Protein AF-X0TII8-F1 (afdb_monomer)

InterPro domains:
  IPR036086 ParB/Sulfiredoxin superfamily [SSF110849] (106-149)

Organism: NCBI:txid412755

Solvent-accessible surface area (backbone atoms only — not comparable to full-atom values): 9827 Å² total; per-residue (Å²): 141,81,86,82,84,81,80,83,79,82,84,65,91,82,71,82,66,86,75,82,84,76,92,73,91,69,78,83,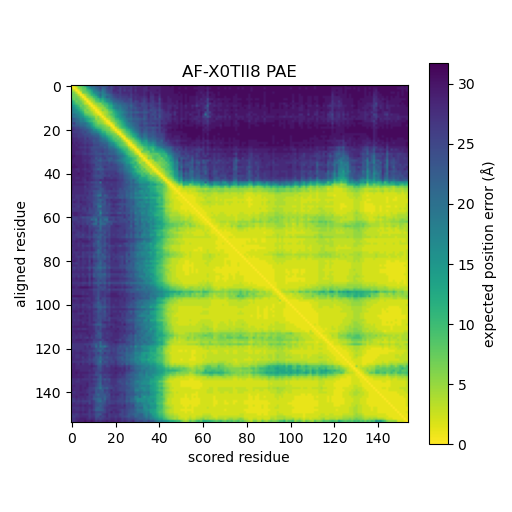73,82,46,74,65,55,57,50,49,53,51,56,56,64,66,66,60,88,76,90,78,93,78,58,70,92,47,46,41,77,51,91,81,54,88,81,72,84,68,56,73,70,56,47,52,37,40,79,70,66,77,39,53,68,48,55,45,29,36,54,55,59,61,49,32,83,82,34,68,72,53,38,62,52,49,53,57,26,41,59,52,31,56,45,33,76,79,71,43,75,88,68,79,68,41,62,49,81,40,83,42,98,85,76,48,72,32,34,38,37,74,43,46,64,65,61,54,49,7,51,30,36,62,77,46,108

Radius of gyration: 26.54 Å; Cα contacts (8 Å, |Δi|>4): 120; chains: 1; bounding box: 86×46×55 Å

Sequence (154 aa):
MTSSARKRKRHNAFEDFPVDGDQSTETPRRSILSERVEAEEQSRLERIERLNPSQMIPDRFQPRRLLPASIREDLFSGKIDCYQAAAEWISMTKNDQGYQAEIDRLLAMGESFEEYGQIKPITGSWVPASDGRHVFLIETGERRFWAVCLLVAA

Foldseek 3Di:
DDDDDDDDDDDDPPPPDDPPDDDDPDDDPCDPVNVVVVVVVVVPDDDDDDDDLQQADEDLPDPDDDADPVLSVCPVVVVDDLLRSLLVLVVCCVPDVVSVVSLVVLLVVLVVCVVPNDPDDFDFDWDQDPVRDTGTYTPDDVSPSSSNSNVVND

pLDDT: mean 82.22, std 18.6, range [40.62, 97.88]

Structure (mmCIF, N/CA/C/O backbone):
data_AF-X0TII8-F1
#
_entry.id   AF-X0TII8-F1
#
loop_
_atom_site.group_PDB
_atom_site.id
_atom_site.type_symbol
_atom_site.label_atom_id
_atom_site.label_alt_id
_atom_site.label_comp_id
_atom_site.label_asym_id
_atom_site.label_entity_id
_atom_site.label_seq_id
_atom_site.pdbx_PDB_ins_code
_atom_site.Cartn_x
_atom_site.Cartn_y
_atom_site.Cartn_z
_atom_site.occupancy
_atom_site.B_iso_or_equiv
_atom_site.auth_seq_id
_atom_site.auth_comp_id
_atom_site.auth_asym_id
_atom_site.auth_atom_id
_atom_site.pdbx_PDB_model_num
ATOM 1 N N . MET A 1 1 ? 73.357 -12.895 14.655 1.00 42.34 1 MET A N 1
ATOM 2 C CA . MET A 1 1 ? 71.996 -13.468 14.732 1.00 42.34 1 MET A CA 1
ATOM 3 C C . MET A 1 1 ? 71.014 -12.432 14.203 1.00 42.34 1 MET A C 1
ATOM 5 O O . MET A 1 1 ? 70.738 -11.473 14.907 1.00 42.34 1 MET A O 1
ATOM 9 N N . THR A 1 2 ? 70.534 -12.572 12.968 1.00 40.62 2 THR A N 1
ATOM 10 C CA . THR A 1 2 ? 69.479 -11.713 12.401 1.00 40.62 2 THR A CA 1
ATOM 11 C C . THR A 1 2 ? 68.465 -12.606 11.687 1.00 40.62 2 THR A C 1
ATOM 13 O O . THR A 1 2 ? 68.804 -13.379 10.795 1.00 40.62 2 THR A O 1
ATOM 16 N N . SER A 1 3 ? 67.231 -12.571 12.188 1.00 42.06 3 SER A N 1
ATOM 17 C CA . SER A 1 3 ? 66.105 -13.418 11.792 1.00 42.06 3 SER A CA 1
ATOM 18 C C . SER A 1 3 ? 65.488 -12.926 10.479 1.00 42.06 3 SER A C 1
ATOM 20 O O . SER A 1 3 ? 65.170 -11.746 10.342 1.00 42.06 3 SER A O 1
ATOM 22 N N . SER A 1 4 ? 65.328 -13.835 9.514 1.00 43.06 4 SER A N 1
ATOM 23 C CA . SER A 1 4 ? 64.667 -13.595 8.228 1.00 43.06 4 SER A CA 1
ATOM 24 C C . SER A 1 4 ? 63.148 -13.715 8.391 1.00 43.06 4 SER A C 1
ATOM 26 O O . SER A 1 4 ? 62.628 -14.776 8.740 1.00 43.06 4 SER A O 1
ATOM 28 N N . ALA A 1 5 ? 62.418 -12.625 8.149 1.00 54.91 5 ALA A N 1
ATOM 29 C CA . ALA A 1 5 ? 60.960 -12.610 8.199 1.00 54.91 5 ALA A CA 1
ATOM 30 C C . ALA A 1 5 ? 60.364 -13.331 6.972 1.00 54.91 5 ALA A C 1
ATOM 32 O O . ALA A 1 5 ? 60.424 -12.833 5.846 1.00 54.91 5 ALA A O 1
ATOM 33 N N . ARG A 1 6 ? 59.752 -14.506 7.179 1.00 55.72 6 ARG A N 1
ATOM 34 C CA . ARG A 1 6 ? 58.983 -15.219 6.143 1.00 55.72 6 ARG A CA 1
ATOM 35 C C . ARG A 1 6 ? 57.689 -14.463 5.821 1.00 55.72 6 ARG A C 1
ATOM 37 O O . ARG A 1 6 ? 56.771 -14.394 6.635 1.00 55.72 6 ARG A O 1
ATOM 44 N N . LYS A 1 7 ? 57.597 -13.940 4.599 1.00 56.72 7 LYS A N 1
ATOM 45 C CA . LYS A 1 7 ? 56.393 -13.317 4.028 1.00 56.72 7 LYS A CA 1
ATOM 46 C C . LYS A 1 7 ? 55.317 -14.400 3.824 1.00 56.72 7 LYS A C 1
ATOM 48 O O . LYS A 1 7 ? 55.513 -15.309 3.021 1.00 56.72 7 LYS A O 1
ATOM 53 N N . ARG A 1 8 ? 54.194 -14.344 4.555 1.00 59.81 8 ARG A N 1
ATOM 54 C CA . ARG A 1 8 ? 53.054 -15.266 4.354 1.00 59.81 8 ARG A CA 1
ATOM 55 C C . ARG A 1 8 ? 52.433 -15.019 2.976 1.00 59.81 8 ARG A C 1
ATOM 57 O O . ARG A 1 8 ? 51.933 -13.929 2.708 1.00 59.81 8 ARG A O 1
ATOM 64 N N . LYS A 1 9 ? 52.470 -16.040 2.117 1.00 60.25 9 LYS A N 1
ATOM 65 C CA . LYS A 1 9 ? 51.801 -16.067 0.810 1.00 60.25 9 LYS A CA 1
ATOM 66 C C . LYS A 1 9 ? 50.286 -16.138 1.054 1.00 60.25 9 LYS A C 1
ATOM 68 O O . LYS A 1 9 ? 49.829 -16.988 1.816 1.00 60.25 9 LYS A O 1
ATOM 73 N N . ARG A 1 10 ? 49.516 -15.209 0.481 1.00 61.84 10 ARG A N 1
ATOM 74 C CA . ARG A 1 10 ? 48.046 -15.253 0.523 1.00 61.84 10 ARG A CA 1
ATOM 75 C C . ARG A 1 10 ? 47.620 -16.316 -0.486 1.00 61.84 10 ARG A C 1
ATOM 77 O O . ARG A 1 10 ? 47.890 -16.146 -1.667 1.00 61.84 10 ARG A O 1
ATOM 84 N N . HIS A 1 11 ? 47.040 -17.414 -0.017 1.00 58.59 11 HIS A N 1
ATOM 85 C CA . HIS A 1 11 ? 46.451 -18.414 -0.902 1.00 58.59 11 HIS A CA 1
ATOM 86 C C . HIS A 1 11 ? 45.084 -17.902 -1.357 1.00 58.59 11 HIS A C 1
ATOM 88 O O . HIS A 1 11 ? 44.237 -17.588 -0.520 1.00 58.59 11 HIS A O 1
ATOM 94 N N . ASN A 1 12 ? 44.913 -17.752 -2.668 1.00 70.56 12 ASN A N 1
ATOM 95 C CA . ASN A 1 12 ? 43.640 -17.430 -3.294 1.00 70.56 12 ASN A CA 1
ATOM 96 C C . ASN A 1 12 ? 42.960 -18.755 -3.669 1.00 70.56 12 ASN A C 1
ATOM 98 O O . ASN A 1 12 ? 43.547 -19.555 -4.387 1.00 70.56 12 ASN A O 1
ATOM 102 N N . ALA A 1 13 ? 41.753 -19.005 -3.161 1.00 61.28 13 ALA A N 1
ATOM 103 C CA . ALA A 1 13 ? 41.060 -20.297 -3.276 1.00 61.28 13 ALA A CA 1
ATOM 104 C C . ALA A 1 13 ? 40.472 -20.585 -4.676 1.00 61.28 13 ALA A C 1
ATOM 106 O O . ALA A 1 13 ? 39.788 -21.583 -4.864 1.00 61.28 13 ALA A O 1
ATOM 107 N N . PHE A 1 14 ? 40.712 -19.699 -5.645 1.00 60.66 14 PHE A N 1
ATOM 108 C CA . PHE A 1 14 ? 40.184 -19.788 -7.010 1.00 60.66 14 PHE A CA 1
ATOM 109 C C . PHE A 1 14 ? 41.241 -20.190 -8.050 1.00 60.66 14 PHE A C 1
ATOM 111 O O . PHE A 1 14 ? 40.916 -20.298 -9.227 1.00 60.66 14 PHE A O 1
ATOM 118 N N . GLU A 1 15 ? 42.493 -20.415 -7.638 1.00 59.56 15 GLU A N 1
ATOM 119 C CA . GLU A 1 15 ? 43.592 -20.817 -8.536 1.00 59.56 15 GLU A CA 1
ATOM 120 C C . GLU A 1 15 ? 43.791 -22.346 -8.622 1.00 59.56 15 GLU A C 1
ATOM 122 O O . GLU A 1 15 ? 44.680 -22.802 -9.333 1.00 59.56 15 GLU A O 1
ATOM 127 N N . ASP A 1 16 ? 42.962 -23.147 -7.941 1.00 59.34 16 ASP A N 1
ATOM 128 C CA . ASP A 1 16 ? 43.110 -24.613 -7.847 1.00 59.34 16 ASP A CA 1
ATOM 129 C C . ASP A 1 16 ? 42.513 -25.403 -9.030 1.00 59.34 16 ASP A C 1
ATOM 131 O O . ASP A 1 16 ? 42.475 -26.634 -8.998 1.00 59.34 16 ASP A O 1
ATOM 135 N N . PHE A 1 17 ? 42.061 -24.738 -10.095 1.00 58.06 17 PHE A N 1
ATOM 136 C CA . PHE A 1 17 ? 41.592 -25.432 -11.296 1.00 58.06 17 PHE A CA 1
ATOM 137 C C . PHE A 1 17 ? 42.700 -25.463 -12.357 1.00 58.06 17 PHE A C 1
ATOM 139 O O . PHE A 1 17 ? 43.061 -24.404 -12.877 1.00 58.06 17 PHE A O 1
ATOM 146 N N . PRO A 1 18 ? 43.250 -26.643 -12.708 1.00 58.66 18 PRO A N 1
ATOM 147 C CA . PRO A 1 18 ? 44.185 -26.743 -13.815 1.00 58.66 18 PRO A CA 1
ATOM 148 C C . PRO A 1 18 ? 43.431 -26.444 -15.113 1.00 58.66 18 PRO A C 1
ATOM 150 O O . PRO A 1 18 ? 42.563 -27.203 -15.540 1.00 58.66 18 PRO A O 1
ATOM 153 N N . VAL A 1 19 ? 43.743 -25.302 -15.723 1.00 59.38 19 VAL A N 1
ATOM 154 C CA . VAL A 1 19 ? 43.381 -25.031 -17.113 1.00 59.38 19 VAL A CA 1
ATOM 155 C C . VAL A 1 19 ? 44.406 -25.778 -17.953 1.00 59.38 19 VAL A C 1
ATOM 157 O O . VAL A 1 19 ? 45.524 -25.295 -18.140 1.00 59.38 19 VAL A O 1
ATOM 160 N N . ASP A 1 20 ? 44.052 -26.980 -18.406 1.00 52.22 20 ASP A N 1
ATOM 161 C CA . ASP A 1 20 ? 44.807 -27.644 -19.463 1.00 52.22 20 ASP A CA 1
ATOM 162 C C . ASP A 1 20 ? 44.785 -26.720 -20.683 1.00 52.22 20 ASP A C 1
ATOM 164 O O . ASP A 1 20 ? 43.737 -26.402 -21.249 1.00 52.22 20 ASP A O 1
ATOM 168 N N . GLY A 1 21 ? 45.960 -26.180 -20.993 1.00 47.94 21 GLY A N 1
ATOM 169 C CA . GLY A 1 21 ? 46.131 -25.185 -22.029 1.00 47.94 21 GLY A CA 1
ATOM 170 C C . GLY A 1 21 ? 45.897 -25.788 -23.403 1.00 47.94 21 GLY A C 1
ATOM 171 O O . GLY A 1 21 ? 46.664 -26.642 -23.837 1.00 47.94 21 GLY A O 1
ATOM 172 N N . ASP A 1 22 ? 44.920 -25.240 -24.115 1.00 42.81 22 ASP A N 1
ATOM 173 C CA . ASP A 1 22 ? 44.983 -25.159 -25.565 1.00 42.81 22 ASP A CA 1
ATOM 174 C C . ASP A 1 22 ? 44.695 -23.710 -25.974 1.00 42.81 22 ASP A C 1
ATOM 176 O O . ASP A 1 22 ? 43.572 -23.210 -25.897 1.00 42.81 22 ASP A O 1
ATOM 180 N N . GLN A 1 23 ? 45.763 -22.984 -26.315 1.00 49.12 23 GLN A N 1
ATOM 181 C CA . GLN A 1 23 ? 45.671 -21.640 -26.874 1.00 49.12 23 GLN A CA 1
ATOM 182 C C . GLN A 1 23 ? 45.317 -21.758 -28.356 1.00 49.12 23 GLN A C 1
ATOM 184 O O . GLN A 1 23 ? 46.193 -21.757 -29.218 1.00 49.12 23 GLN A O 1
ATOM 189 N N . SER A 1 24 ? 44.024 -21.818 -28.657 1.00 43.81 24 SER A N 1
ATOM 190 C CA . SER A 1 24 ? 43.504 -21.459 -29.975 1.00 43.81 24 SER A CA 1
ATOM 191 C C . SER A 1 24 ? 42.903 -20.058 -29.888 1.00 43.81 24 SER A C 1
ATOM 193 O O . SER A 1 24 ? 41.857 -19.814 -29.292 1.00 43.81 24 SER A O 1
ATOM 195 N N . THR A 1 25 ? 43.618 -19.097 -30.465 1.00 49.38 25 THR A N 1
ATOM 196 C CA . THR A 1 25 ? 43.137 -17.746 -30.753 1.00 49.38 25 THR A CA 1
ATOM 197 C C . THR A 1 25 ? 42.066 -17.806 -31.844 1.00 49.38 25 THR A C 1
ATOM 199 O O . THR A 1 25 ? 42.316 -17.486 -33.003 1.00 49.38 25 THR A O 1
ATOM 202 N N . GLU A 1 26 ? 40.848 -18.202 -31.479 1.00 44.16 26 GLU A N 1
ATOM 203 C CA . GLU A 1 26 ? 39.665 -17.944 -32.295 1.00 44.16 26 GLU A CA 1
ATOM 204 C C . GLU A 1 26 ? 39.081 -16.580 -31.923 1.00 44.16 26 GLU A C 1
ATOM 206 O O . GLU A 1 26 ? 38.688 -16.302 -30.791 1.00 44.16 26 GLU A O 1
ATOM 211 N N . THR A 1 27 ? 39.046 -15.691 -32.911 1.00 51.34 27 THR A N 1
ATOM 212 C CA . THR A 1 27 ? 38.275 -14.449 -32.863 1.00 51.34 27 THR A CA 1
ATOM 213 C C . THR A 1 27 ? 36.818 -14.817 -32.564 1.00 51.34 27 THR A C 1
ATOM 215 O O . THR A 1 27 ? 36.277 -15.668 -33.278 1.00 51.34 27 THR A O 1
ATOM 218 N N . PRO A 1 28 ? 36.144 -14.224 -31.560 1.00 46.56 28 PRO A N 1
ATOM 219 C CA . PRO A 1 28 ? 34.797 -14.653 -31.233 1.00 46.56 28 PRO A CA 1
ATOM 220 C C . PRO A 1 28 ? 33.870 -14.216 -32.367 1.00 46.56 28 PRO A C 1
ATOM 222 O O . PRO A 1 28 ? 33.539 -13.039 -32.515 1.00 46.56 28 PRO A O 1
ATOM 225 N N . ARG A 1 29 ? 33.437 -15.177 -33.189 1.00 53.31 29 ARG A N 1
ATOM 226 C CA . ARG A 1 29 ? 32.214 -15.024 -33.973 1.00 53.31 29 ARG A CA 1
ATOM 227 C C . ARG A 1 29 ? 31.096 -14.842 -32.958 1.00 53.31 29 ARG A C 1
ATOM 229 O O . ARG A 1 29 ? 30.731 -15.796 -32.275 1.00 53.31 29 ARG A O 1
ATOM 236 N N . ARG A 1 30 ? 30.598 -13.611 -32.834 1.00 51.56 30 ARG A N 1
ATOM 237 C CA . ARG A 1 30 ? 29.433 -13.286 -32.011 1.00 51.56 30 ARG A CA 1
ATOM 238 C C . ARG A 1 30 ? 28.309 -14.226 -32.437 1.00 51.56 30 ARG A C 1
ATOM 240 O O . ARG A 1 30 ? 27.855 -14.181 -33.579 1.00 51.56 30 ARG A O 1
ATOM 247 N N . SER A 1 31 ? 27.979 -15.185 -31.578 1.00 58.94 31 SER A N 1
ATOM 248 C CA . SER A 1 31 ? 26.958 -16.166 -31.910 1.00 58.94 31 SER A CA 1
ATOM 249 C C . SER A 1 31 ? 25.604 -15.463 -31.866 1.00 58.94 31 SER A C 1
ATOM 251 O O . SER A 1 31 ? 25.359 -14.619 -31.006 1.00 58.94 31 SER A O 1
ATOM 253 N N . ILE A 1 32 ? 24.704 -15.834 -32.772 1.00 57.09 32 ILE A N 1
ATOM 254 C CA . ILE A 1 32 ? 23.322 -15.328 -32.802 1.00 57.09 32 ILE A CA 1
ATOM 255 C C . ILE A 1 32 ? 22.611 -15.632 -31.463 1.00 57.09 32 ILE A C 1
ATOM 257 O O . ILE A 1 32 ? 21.692 -14.929 -31.060 1.00 57.09 32 ILE A O 1
ATOM 261 N N . LEU A 1 33 ? 23.073 -16.657 -30.733 1.00 56.88 33 LEU A N 1
ATOM 262 C CA . LEU A 1 33 ? 22.633 -16.977 -29.373 1.00 56.88 33 LEU A CA 1
ATOM 263 C C . LEU A 1 33 ? 23.108 -15.933 -28.344 1.00 56.88 33 LEU A C 1
ATOM 265 O O . LEU A 1 33 ? 22.326 -15.581 -27.471 1.00 56.88 33 LEU A O 1
ATOM 269 N N . SER A 1 34 ? 24.329 -15.398 -28.467 1.00 58.12 34 SER A N 1
ATOM 270 C CA . SER A 1 34 ? 24.848 -14.314 -27.611 1.00 58.12 34 SER A CA 1
ATOM 271 C C . SER A 1 34 ? 24.051 -13.027 -27.796 1.00 58.12 34 SER A C 1
ATOM 273 O O . SER A 1 34 ? 23.639 -12.419 -26.819 1.00 58.12 34 SER A O 1
ATOM 275 N N . GLU A 1 35 ? 23.748 -12.648 -29.041 1.00 57.06 35 GLU A N 1
ATOM 276 C CA . GLU A 1 35 ? 22.937 -11.451 -29.319 1.00 57.06 35 GLU A CA 1
ATOM 277 C C . GLU A 1 35 ? 21.492 -11.599 -28.822 1.00 57.06 35 GLU A C 1
ATOM 279 O O . GLU A 1 35 ? 20.889 -10.626 -28.373 1.00 57.06 35 GLU A O 1
ATOM 284 N N . ARG A 1 36 ? 20.935 -12.818 -28.849 1.00 57.50 36 ARG A N 1
ATOM 285 C CA . ARG A 1 36 ? 19.583 -13.090 -28.344 1.00 57.50 36 ARG A CA 1
ATOM 286 C C . ARG A 1 36 ? 19.511 -13.063 -26.815 1.00 57.50 36 ARG A C 1
ATOM 288 O O . ARG A 1 36 ? 18.551 -12.525 -26.280 1.00 57.50 36 ARG A O 1
ATOM 295 N N . VAL A 1 37 ? 20.532 -13.583 -26.130 1.00 58.88 37 VAL A N 1
ATOM 296 C CA . VAL A 1 37 ? 20.653 -13.511 -24.663 1.00 58.88 37 VAL A CA 1
ATOM 297 C C . VAL A 1 37 ? 20.902 -12.070 -24.212 1.00 58.88 37 VAL A C 1
ATOM 299 O O . VAL A 1 37 ? 20.229 -11.603 -23.301 1.00 58.88 37 VAL A O 1
ATOM 302 N N . GLU A 1 38 ? 21.773 -11.328 -24.904 1.00 54.69 38 GLU A N 1
ATOM 303 C CA . GLU A 1 38 ? 22.018 -9.901 -24.643 1.00 54.69 38 GLU A CA 1
ATOM 304 C C . GLU A 1 38 ? 20.740 -9.059 -24.843 1.00 54.69 38 GLU A C 1
ATOM 306 O O . GLU A 1 38 ? 20.467 -8.159 -24.049 1.00 54.69 38 GLU A O 1
ATOM 311 N N . ALA A 1 39 ? 19.914 -9.371 -25.851 1.00 52.53 39 ALA A N 1
ATOM 312 C CA . ALA A 1 39 ? 18.632 -8.702 -26.093 1.00 52.53 39 ALA A CA 1
ATOM 313 C C . ALA A 1 39 ? 17.543 -9.071 -25.063 1.00 52.53 39 ALA A C 1
ATOM 315 O O . ALA A 1 39 ? 16.754 -8.211 -24.664 1.00 52.53 39 ALA A O 1
ATOM 316 N N . GLU A 1 40 ? 17.496 -10.324 -24.599 1.00 53.88 40 GLU A N 1
ATOM 317 C CA . GLU A 1 40 ? 16.604 -10.755 -23.513 1.00 53.88 40 GLU A CA 1
ATOM 318 C C . GLU A 1 40 ? 17.018 -10.141 -22.164 1.00 53.88 40 GLU A C 1
ATOM 320 O O . GLU A 1 40 ? 16.156 -9.699 -21.402 1.00 53.88 40 GLU A O 1
ATOM 325 N N . GLU A 1 41 ? 18.316 -10.012 -21.887 1.00 51.59 41 GLU A N 1
ATOM 326 C CA . GLU A 1 41 ? 18.839 -9.307 -20.710 1.00 51.59 41 GLU A CA 1
ATOM 327 C C . GLU A 1 41 ? 18.598 -7.792 -20.783 1.00 51.59 41 GLU A C 1
ATOM 329 O O . GLU A 1 41 ? 18.179 -7.193 -19.793 1.00 51.59 41 GLU A O 1
ATOM 334 N N . GLN A 1 42 ? 18.742 -7.175 -21.960 1.00 47.91 42 GLN A N 1
ATOM 335 C CA . GLN A 1 42 ? 18.369 -5.773 -22.199 1.00 47.91 42 GLN A CA 1
ATOM 336 C C . GLN A 1 42 ? 16.854 -5.527 -22.160 1.00 47.91 42 GLN A C 1
ATOM 338 O O . GLN A 1 42 ? 16.431 -4.381 -22.063 1.00 47.91 42 GLN A O 1
ATOM 343 N N . SER A 1 43 ? 16.015 -6.565 -22.206 1.00 56.16 43 SER A N 1
ATOM 344 C CA . SER A 1 43 ? 14.567 -6.426 -21.989 1.00 56.16 43 SER A CA 1
ATOM 345 C C . SER A 1 43 ? 14.176 -6.438 -20.506 1.00 56.16 43 SER A C 1
ATOM 347 O O . SER A 1 43 ? 13.097 -5.965 -20.152 1.00 56.16 43 SER A O 1
ATOM 349 N N . ARG A 1 44 ? 15.072 -6.892 -19.615 1.00 58.66 44 ARG A N 1
ATOM 350 C CA . ARG A 1 44 ? 14.914 -6.813 -18.150 1.00 58.66 44 ARG A CA 1
ATOM 351 C C . ARG A 1 44 ? 15.361 -5.460 -17.593 1.00 58.66 44 ARG A C 1
ATOM 353 O O . ARG A 1 44 ? 15.911 -5.386 -16.497 1.00 58.66 44 ARG A O 1
ATOM 360 N N . LEU A 1 45 ? 15.171 -4.384 -18.350 1.00 65.44 45 LEU A N 1
ATOM 361 C CA . LEU A 1 45 ? 15.473 -3.051 -17.846 1.00 65.44 45 LEU A CA 1
ATOM 362 C C . LEU A 1 45 ? 14.501 -2.713 -16.718 1.00 65.44 45 LEU A C 1
ATOM 364 O O . LEU A 1 45 ? 13.288 -2.647 -16.918 1.00 65.44 45 LEU A O 1
ATOM 368 N N . GLU A 1 46 ? 15.054 -2.475 -15.532 1.00 77.31 46 GLU A N 1
ATOM 369 C CA . GLU A 1 46 ? 14.322 -1.874 -14.427 1.00 77.31 46 GLU A CA 1
ATOM 370 C C . GLU A 1 46 ? 13.803 -0.504 -14.876 1.00 77.31 46 GLU A C 1
ATOM 372 O O . GLU A 1 46 ? 14.570 0.400 -15.224 1.00 77.31 46 GLU A O 1
ATOM 377 N N . ARG A 1 47 ? 12.477 -0.358 -14.910 1.00 86.81 47 ARG A N 1
ATOM 378 C CA . ARG A 1 47 ? 11.808 0.866 -15.345 1.00 86.81 47 ARG A CA 1
ATOM 379 C C . ARG A 1 47 ? 11.191 1.567 -14.147 1.00 86.81 47 ARG A C 1
ATOM 381 O O . ARG A 1 47 ? 10.458 0.965 -13.369 1.00 86.81 47 ARG A O 1
ATOM 388 N N . ILE A 1 48 ? 11.473 2.860 -14.021 1.00 89.94 48 ILE A N 1
ATOM 389 C CA . ILE A 1 48 ? 10.840 3.713 -13.016 1.00 89.94 48 ILE A CA 1
ATOM 390 C C . ILE A 1 48 ? 9.582 4.319 -13.632 1.00 89.94 48 ILE A C 1
ATOM 392 O O . ILE A 1 48 ? 9.655 5.055 -14.617 1.00 89.94 48 ILE A O 1
ATOM 396 N N . GLU A 1 49 ? 8.434 4.024 -13.030 1.00 91.94 49 GLU A N 1
ATOM 397 C CA . GLU A 1 49 ? 7.130 4.552 -13.427 1.00 91.94 49 GLU A CA 1
ATOM 398 C C . GLU A 1 49 ? 6.429 5.214 -12.241 1.00 91.94 49 GLU A C 1
ATOM 400 O O . GLU A 1 49 ? 6.695 4.903 -11.079 1.00 91.94 49 GLU A O 1
ATOM 405 N N . ARG A 1 50 ? 5.518 6.144 -12.538 1.00 94.25 50 ARG A N 1
ATOM 406 C CA . ARG A 1 50 ? 4.616 6.721 -11.539 1.00 94.25 50 ARG A CA 1
ATOM 407 C C . ARG A 1 50 ? 3.312 5.939 -11.569 1.00 94.25 50 ARG A C 1
ATOM 409 O O . ARG A 1 50 ? 2.656 5.909 -12.606 1.00 94.25 50 ARG A O 1
ATOM 416 N N . LEU A 1 51 ? 2.953 5.339 -10.441 1.00 94.94 51 LEU A N 1
ATOM 417 C CA . LEU A 1 51 ? 1.748 4.530 -10.289 1.00 94.94 51 LEU A CA 1
ATOM 418 C C . LEU A 1 51 ? 0.842 5.129 -9.220 1.00 94.94 51 LEU A C 1
ATOM 420 O O . LEU A 1 51 ? 1.325 5.662 -8.220 1.00 94.94 51 LEU A O 1
ATOM 424 N N . ASN A 1 52 ? -0.468 5.009 -9.423 1.00 95.00 52 ASN A N 1
ATOM 425 C CA . ASN A 1 52 ? -1.429 5.283 -8.363 1.00 95.00 52 ASN A CA 1
ATOM 426 C C . ASN A 1 52 ? -1.472 4.099 -7.387 1.00 95.00 52 ASN A C 1
ATOM 428 O O . ASN A 1 52 ? -1.385 2.954 -7.840 1.00 95.00 52 ASN A O 1
ATOM 432 N N . PRO A 1 53 ? -1.701 4.330 -6.080 1.00 96.25 53 PRO A N 1
ATOM 433 C CA . PRO A 1 53 ? -1.868 3.243 -5.118 1.00 96.25 53 PRO A CA 1
ATOM 434 C C . PRO A 1 53 ? -2.933 2.214 -5.525 1.00 96.25 53 PRO A C 1
ATOM 436 O O . PRO A 1 53 ? -2.726 1.021 -5.349 1.00 96.25 53 PRO A O 1
ATOM 439 N N . SER A 1 54 ? -4.017 2.639 -6.180 1.00 94.88 54 SER A N 1
ATOM 440 C CA . SER A 1 54 ? -5.063 1.740 -6.698 1.00 94.88 54 SER A CA 1
ATOM 441 C C . SER A 1 54 ? -4.596 0.730 -7.758 1.00 94.88 54 SER A C 1
ATOM 443 O O . SER A 1 54 ? -5.320 -0.215 -8.068 1.00 94.88 54 SER A O 1
ATOM 445 N N . GLN A 1 55 ? -3.410 0.924 -8.338 1.00 95.69 55 GLN A N 1
ATOM 446 C CA . GLN A 1 55 ? -2.799 0.021 -9.318 1.00 95.69 55 GLN A CA 1
ATOM 447 C C . GLN A 1 55 ? -1.779 -0.928 -8.679 1.00 95.69 55 GLN A C 1
ATOM 449 O O . GLN A 1 55 ? -1.183 -1.743 -9.382 1.00 95.69 55 GLN A O 1
ATOM 454 N N . MET A 1 56 ? -1.548 -0.810 -7.372 1.00 95.94 56 MET A N 1
ATOM 455 C CA . MET A 1 56 ? -0.523 -1.540 -6.641 1.00 95.94 56 MET A CA 1
ATOM 456 C C . MET A 1 56 ? -1.163 -2.406 -5.557 1.00 95.94 56 MET A C 1
ATOM 458 O O . MET A 1 56 ? -2.200 -2.057 -4.995 1.00 95.94 56 MET A O 1
ATOM 462 N N . ILE A 1 57 ? -0.532 -3.530 -5.234 1.00 95.38 57 ILE A N 1
ATOM 463 C CA . ILE A 1 57 ? -0.981 -4.408 -4.154 1.00 95.38 57 ILE A CA 1
ATOM 464 C C . ILE A 1 57 ? 0.216 -4.889 -3.323 1.00 95.38 57 ILE A C 1
ATOM 466 O O . ILE A 1 57 ? 1.220 -5.314 -3.899 1.00 95.38 57 ILE A O 1
ATOM 470 N N . PRO A 1 58 ? 0.157 -4.831 -1.980 1.00 95.94 58 PRO A N 1
ATOM 471 C CA . PRO A 1 58 ? 1.176 -5.435 -1.126 1.00 95.94 58 PRO A CA 1
ATOM 472 C C . PRO A 1 58 ? 1.289 -6.947 -1.335 1.00 95.94 58 PRO A C 1
ATOM 474 O O . PRO A 1 58 ? 0.290 -7.618 -1.591 1.00 95.94 58 PRO A O 1
ATOM 477 N N . ASP A 1 59 ? 2.479 -7.516 -1.156 1.00 94.12 59 ASP A N 1
ATOM 478 C CA . ASP A 1 59 ? 2.620 -8.971 -1.113 1.00 94.12 59 ASP A CA 1
ATOM 479 C C . ASP A 1 59 ? 1.991 -9.557 0.168 1.00 94.12 59 ASP A C 1
ATOM 481 O O . ASP A 1 59 ? 2.372 -9.254 1.301 1.00 94.12 59 ASP A O 1
ATOM 485 N N . ARG A 1 60 ? 1.022 -10.460 -0.016 1.00 92.25 60 ARG A N 1
ATOM 486 C CA . ARG A 1 60 ? 0.320 -11.174 1.060 1.00 92.25 60 ARG A CA 1
ATOM 487 C C . ARG A 1 60 ? 1.262 -11.971 1.965 1.00 92.25 60 ARG A C 1
ATOM 489 O O . ARG A 1 60 ? 0.910 -12.222 3.126 1.00 92.25 60 ARG A O 1
ATOM 496 N N . PHE A 1 61 ? 2.409 -12.396 1.444 1.00 91.38 61 PHE A N 1
ATOM 497 C CA . PHE A 1 61 ? 3.353 -13.278 2.122 1.00 91.38 61 PHE A CA 1
ATOM 498 C C . PHE A 1 61 ? 4.548 -12.542 2.745 1.00 91.38 61 PHE A C 1
ATOM 500 O O . PHE A 1 61 ? 5.464 -13.198 3.244 1.00 91.38 61 PHE A O 1
ATOM 507 N N . GLN A 1 62 ? 4.507 -11.204 2.828 1.00 89.25 62 GLN A N 1
ATOM 508 C CA . GLN A 1 62 ? 5.522 -10.423 3.542 1.00 89.25 62 GLN A CA 1
ATOM 509 C C . GLN A 1 62 ? 5.662 -10.889 5.011 1.00 89.25 62 GLN A C 1
ATOM 511 O O . GLN A 1 62 ? 4.663 -10.956 5.744 1.00 89.25 62 GLN A O 1
ATOM 516 N N . PRO A 1 63 ? 6.891 -11.176 5.495 1.00 89.62 63 PRO A N 1
ATOM 517 C CA . PRO A 1 63 ? 7.115 -11.577 6.886 1.00 89.62 63 PRO A CA 1
ATOM 518 C C . PRO A 1 63 ? 6.760 -10.480 7.896 1.00 89.62 63 PRO A C 1
ATOM 520 O O . PRO A 1 63 ? 6.240 -10.767 8.974 1.00 89.62 63 PRO A O 1
ATOM 523 N N . ARG A 1 64 ? 7.041 -9.214 7.554 1.00 89.50 64 ARG A N 1
ATOM 524 C CA . ARG A 1 64 ? 6.769 -8.053 8.407 1.00 89.50 64 ARG A CA 1
ATOM 525 C C . ARG A 1 64 ? 5.486 -7.370 7.949 1.00 89.50 64 ARG A C 1
ATOM 527 O O . ARG A 1 64 ? 5.515 -6.518 7.073 1.00 89.50 64 ARG A O 1
ATOM 534 N N . ARG A 1 65 ? 4.376 -7.739 8.577 1.00 90.00 65 ARG A N 1
ATOM 535 C CA . ARG A 1 65 ? 3.043 -7.220 8.250 1.00 90.00 65 ARG A CA 1
ATOM 536 C C . ARG A 1 65 ? 2.826 -5.858 8.903 1.00 90.00 65 ARG A C 1
ATOM 538 O O . ARG A 1 65 ? 3.072 -5.722 10.099 1.00 90.00 65 ARG A O 1
ATOM 545 N N . LEU A 1 66 ? 2.361 -4.885 8.122 1.00 92.44 66 LEU A N 1
ATOM 546 C CA . LEU A 1 66 ? 1.966 -3.566 8.626 1.00 92.44 66 LEU A CA 1
ATOM 547 C C . LEU A 1 66 ? 0.480 -3.522 8.985 1.00 92.44 66 LEU A C 1
ATOM 549 O O . LEU A 1 66 ? 0.127 -3.067 10.069 1.00 92.44 66 LEU A O 1
ATOM 553 N N . LEU A 1 67 ? -0.378 -4.035 8.100 1.00 93.69 67 LEU A N 1
ATOM 554 C CA . LEU A 1 67 ? -1.820 -4.017 8.319 1.00 93.69 67 LEU A CA 1
ATOM 555 C C . LEU A 1 67 ? -2.274 -4.974 9.438 1.00 93.69 67 LEU A C 1
ATOM 557 O O . LEU A 1 67 ? -1.806 -6.122 9.492 1.00 93.69 67 LEU A O 1
ATOM 561 N N . PRO A 1 68 ? -3.269 -4.563 10.250 1.00 93.62 68 PRO A N 1
ATOM 562 C CA . PRO A 1 68 ? -4.007 -5.451 11.143 1.00 93.62 68 PRO A CA 1
ATOM 563 C C . PRO A 1 68 ? -4.603 -6.661 10.412 1.00 93.62 68 PRO A C 1
ATOM 565 O O . PRO A 1 68 ? -4.976 -6.590 9.239 1.00 93.62 68 PRO A O 1
ATOM 568 N N . ALA A 1 69 ? -4.722 -7.789 11.118 1.00 92.81 69 ALA A N 1
ATOM 569 C CA . ALA A 1 69 ? -5.137 -9.058 10.517 1.00 92.81 69 ALA A CA 1
ATOM 570 C C . ALA A 1 69 ? -6.533 -9.011 9.869 1.00 92.81 69 ALA A C 1
ATOM 572 O O . ALA A 1 69 ? -6.700 -9.618 8.814 1.00 92.81 69 ALA A O 1
ATOM 573 N N . SER A 1 70 ? -7.480 -8.283 10.471 1.00 93.06 70 SER A N 1
ATOM 574 C CA . SER A 1 70 ? -8.848 -8.106 9.967 1.00 93.06 70 SER A CA 1
ATOM 575 C C . SER A 1 70 ? -8.874 -7.374 8.624 1.00 93.06 70 SER A C 1
ATOM 577 O O . SER A 1 70 ? -9.314 -7.940 7.630 1.00 93.06 70 SER A O 1
ATOM 579 N N . ILE A 1 71 ? -8.287 -6.174 8.563 1.00 96.06 71 ILE A N 1
ATOM 580 C CA . ILE A 1 71 ? -8.211 -5.353 7.339 1.00 96.06 71 ILE A CA 1
ATOM 581 C C . ILE A 1 71 ? -7.504 -6.117 6.218 1.00 96.06 71 ILE A C 1
ATOM 583 O O . ILE A 1 71 ? -7.903 -6.095 5.057 1.00 96.06 71 ILE A O 1
ATOM 587 N N . ARG A 1 72 ? -6.435 -6.836 6.569 1.00 95.00 72 ARG A N 1
ATOM 588 C CA . ARG A 1 72 ? -5.637 -7.603 5.614 1.00 95.00 72 ARG A CA 1
ATOM 589 C C . ARG A 1 72 ? -6.449 -8.702 4.921 1.00 95.00 72 ARG A C 1
ATOM 591 O O . ARG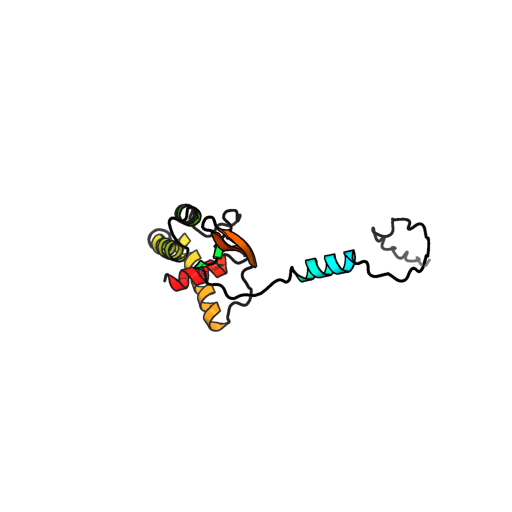 A 1 72 ? -6.237 -8.957 3.737 1.00 95.00 72 ARG A O 1
ATOM 598 N N . GLU A 1 73 ? -7.326 -9.388 5.649 1.00 94.50 73 GLU A N 1
ATOM 599 C CA . GLU A 1 73 ? -8.188 -10.423 5.071 1.00 94.50 73 GLU A CA 1
ATOM 600 C C . GLU A 1 73 ? -9.182 -9.826 4.070 1.00 94.50 73 GLU A C 1
ATOM 602 O O . GLU A 1 73 ? -9.340 -10.350 2.964 1.00 94.50 73 GLU A O 1
ATOM 607 N N . ASP A 1 74 ? -9.788 -8.694 4.416 1.00 96.25 74 ASP A N 1
ATOM 608 C CA . ASP A 1 74 ? -10.759 -8.017 3.560 1.00 96.25 74 ASP A CA 1
ATOM 609 C C . ASP A 1 74 ? -10.103 -7.395 2.316 1.00 96.25 74 ASP A C 1
ATOM 611 O O . ASP A 1 74 ? -10.627 -7.542 1.209 1.00 96.25 74 ASP A O 1
ATOM 615 N N . LEU A 1 75 ? -8.902 -6.821 2.453 1.00 95.62 75 LEU A N 1
ATOM 616 C CA . LEU A 1 75 ? -8.117 -6.296 1.330 1.00 95.62 75 LEU A CA 1
ATOM 617 C C . LEU A 1 75 ? -7.749 -7.402 0.330 1.00 95.62 75 LEU A C 1
ATOM 619 O O . LEU A 1 75 ? -8.012 -7.286 -0.864 1.00 95.62 75 LEU A O 1
ATOM 623 N N . PHE A 1 76 ? -7.164 -8.511 0.800 1.00 93.44 76 PHE A N 1
ATOM 624 C CA . PHE A 1 76 ? -6.720 -9.590 -0.096 1.00 93.44 76 PHE A CA 1
ATOM 625 C C . PHE A 1 76 ? -7.849 -10.485 -0.609 1.00 93.44 76 PHE A C 1
ATOM 627 O O . PHE A 1 76 ? -7.621 -11.270 -1.530 1.00 93.44 76 PHE A O 1
ATOM 634 N N . SER A 1 77 ? -9.045 -10.402 -0.024 1.00 93.12 77 SER A N 1
ATOM 635 C CA . SER A 1 77 ? -10.251 -11.013 -0.594 1.00 93.12 77 SER A CA 1
ATOM 636 C C . SER A 1 77 ? -10.956 -10.105 -1.606 1.00 93.12 77 SER A C 1
ATOM 638 O O . SER A 1 77 ? -11.876 -10.566 -2.278 1.00 93.12 77 SER A O 1
ATOM 640 N N . GLY A 1 78 ? -10.514 -8.850 -1.753 1.00 92.25 78 GLY A N 1
ATOM 641 C CA . GLY A 1 78 ? -11.096 -7.876 -2.676 1.00 92.25 78 GLY A CA 1
ATOM 642 C C . GLY A 1 78 ? -12.410 -7.264 -2.187 1.00 92.25 78 GLY A C 1
ATOM 643 O O . GLY A 1 78 ? -13.155 -6.720 -2.998 1.00 92.25 78 GLY A O 1
ATOM 644 N N . LYS A 1 79 ? -12.720 -7.362 -0.886 1.00 95.62 79 LYS A N 1
ATOM 645 C CA . LYS A 1 79 ? -13.911 -6.725 -0.299 1.00 95.62 79 LYS A CA 1
ATOM 646 C C . LYS A 1 79 ? -13.739 -5.218 -0.131 1.00 95.62 79 LYS A C 1
ATOM 648 O O . LYS A 1 79 ? -14.721 -4.492 -0.246 1.00 95.62 79 LYS A O 1
ATOM 653 N N . ILE A 1 80 ? -12.512 -4.785 0.158 1.00 96.81 80 ILE A N 1
ATOM 654 C CA . ILE A 1 80 ? -12.136 -3.379 0.320 1.00 96.81 80 ILE A CA 1
ATOM 655 C C . ILE A 1 80 ? -10.909 -3.054 -0.535 1.00 96.81 80 ILE A C 1
ATOM 657 O O . ILE A 1 80 ? -10.075 -3.926 -0.789 1.00 96.81 80 ILE A O 1
ATOM 661 N N . ASP A 1 81 ? -10.794 -1.803 -0.974 1.00 95.69 81 ASP A N 1
ATOM 662 C CA . ASP A 1 81 ? -9.605 -1.287 -1.655 1.00 95.69 81 ASP A CA 1
ATOM 663 C C . ASP A 1 81 ? -8.553 -0.728 -0.672 1.00 95.69 81 ASP A C 1
ATOM 665 O O . ASP A 1 81 ? -8.734 -0.726 0.548 1.00 95.69 81 ASP A O 1
ATOM 669 N N . CYS A 1 82 ? -7.413 -0.265 -1.195 1.00 96.81 82 CYS A N 1
ATOM 670 C CA . CYS A 1 82 ? -6.317 0.256 -0.373 1.00 96.81 82 CYS A CA 1
ATOM 671 C C . CYS A 1 82 ? -6.672 1.535 0.403 1.00 96.81 82 CYS A C 1
ATOM 673 O O . CYS A 1 82 ? -6.127 1.758 1.483 1.00 96.81 82 CYS A O 1
ATOM 675 N N . TYR A 1 83 ? -7.571 2.371 -0.120 1.00 97.62 83 TYR A N 1
ATOM 676 C CA . TYR A 1 83 ? -7.978 3.615 0.535 1.00 97.62 83 TYR A CA 1
ATOM 677 C C . TYR A 1 83 ? -8.983 3.334 1.649 1.00 97.62 83 TYR A C 1
ATOM 679 O O . TYR A 1 83 ? -8.862 3.876 2.745 1.00 97.62 83 TYR A O 1
ATOM 687 N N . GLN A 1 84 ? -9.922 2.423 1.401 1.00 97.88 84 GLN A N 1
ATOM 688 C CA . GLN A 1 84 ? -10.840 1.907 2.410 1.00 97.88 84 GLN A CA 1
ATOM 689 C C . GLN A 1 84 ? -10.073 1.213 3.540 1.00 97.88 84 GLN A C 1
ATOM 691 O O . GLN A 1 84 ? -10.306 1.517 4.707 1.00 97.88 84 GLN A O 1
ATOM 696 N N . ALA A 1 85 ? -9.088 0.373 3.207 1.00 97.75 85 ALA A N 1
ATOM 697 C CA . ALA A 1 85 ? -8.204 -0.250 4.190 1.00 97.75 85 ALA A CA 1
ATOM 698 C C . ALA A 1 85 ? -7.451 0.788 5.043 1.00 97.75 85 ALA A C 1
ATOM 700 O O . ALA A 1 85 ? -7.341 0.621 6.258 1.00 97.75 85 ALA A O 1
ATOM 701 N N . ALA A 1 86 ? -6.959 1.873 4.436 1.00 97.75 86 ALA A N 1
ATOM 702 C CA . ALA A 1 86 ? -6.301 2.959 5.162 1.00 97.75 86 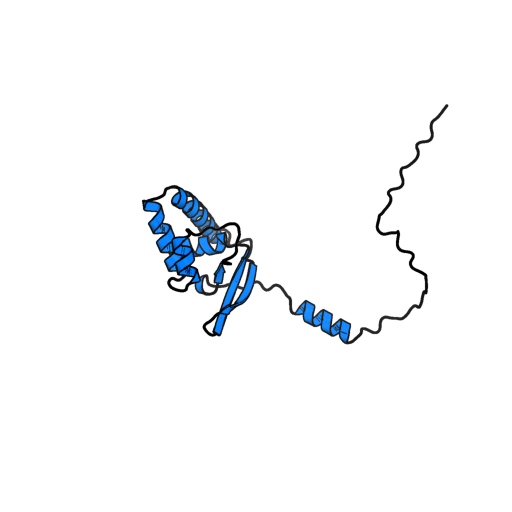ALA A CA 1
ATOM 703 C C . AL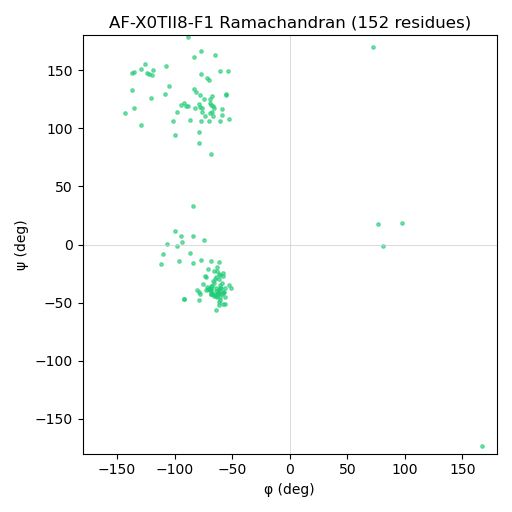A A 1 86 ? -7.270 3.703 6.101 1.00 97.75 86 ALA A C 1
ATOM 705 O O . ALA A 1 86 ? -6.940 3.921 7.267 1.00 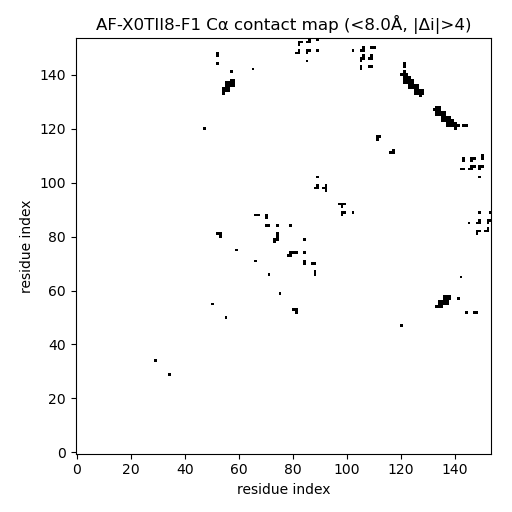97.75 86 ALA A O 1
ATOM 706 N N . ALA A 1 87 ? -8.480 4.027 5.635 1.00 97.25 87 ALA A N 1
ATOM 707 C CA . ALA A 1 87 ? -9.509 4.680 6.446 1.00 97.25 87 ALA A CA 1
ATOM 708 C C . ALA A 1 87 ? -9.948 3.810 7.638 1.00 97.25 87 ALA A C 1
ATOM 710 O O . ALA A 1 87 ? -10.062 4.292 8.770 1.00 97.25 87 ALA A O 1
ATOM 711 N N . GLU A 1 88 ? -10.141 2.508 7.415 1.00 96.56 88 GLU A N 1
ATOM 712 C CA . GLU A 1 88 ? -10.424 1.554 8.487 1.00 96.56 88 GLU A CA 1
ATOM 713 C C . GLU A 1 88 ? -9.271 1.484 9.488 1.00 96.56 88 GLU A C 1
ATOM 715 O O . GLU A 1 88 ? -9.509 1.504 10.697 1.00 96.56 88 GLU A O 1
ATOM 720 N N . TRP A 1 89 ? -8.023 1.480 9.018 1.00 96.81 89 TRP A N 1
ATOM 721 C CA . TRP A 1 89 ? -6.858 1.449 9.897 1.00 96.81 89 TRP A CA 1
ATOM 722 C C . TRP A 1 89 ? -6.775 2.697 10.784 1.00 96.81 89 TRP A C 1
ATOM 724 O O . TRP A 1 89 ? -6.580 2.572 11.996 1.00 96.81 89 TRP A O 1
ATOM 734 N N . ILE A 1 90 ? -7.035 3.883 10.224 1.00 96.25 90 ILE A N 1
ATOM 735 C CA . ILE A 1 90 ? -7.149 5.135 1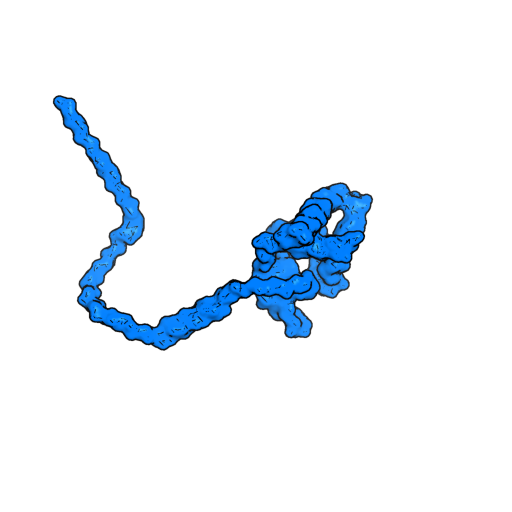0.989 1.00 96.25 90 ILE A CA 1
ATOM 736 C C . ILE A 1 90 ? -8.257 5.019 12.040 1.00 96.25 90 ILE A C 1
ATOM 738 O O . ILE A 1 90 ? -8.059 5.402 13.193 1.00 96.25 90 ILE A O 1
ATOM 742 N N . SER A 1 91 ? -9.409 4.435 11.700 1.00 95.50 91 SER A N 1
ATOM 743 C CA . SER A 1 91 ? -10.520 4.281 12.648 1.00 95.50 91 SER A CA 1
ATOM 744 C C . SER A 1 91 ? -10.169 3.419 13.873 1.00 95.50 91 SER A C 1
ATOM 746 O O . SER A 1 91 ? -10.685 3.671 14.966 1.00 95.50 91 SER A O 1
ATOM 748 N N . MET A 1 92 ? -9.248 2.458 13.722 1.00 94.19 92 MET A N 1
ATOM 749 C CA . MET A 1 92 ? -8.801 1.575 14.805 1.00 94.19 92 MET A CA 1
ATOM 750 C C . MET A 1 92 ? -7.935 2.286 15.853 1.00 94.19 92 MET A C 1
ATOM 752 O O . MET A 1 92 ? -7.879 1.828 16.994 1.00 94.19 92 MET A O 1
ATOM 756 N N . THR A 1 93 ? -7.326 3.430 15.522 1.00 93.75 93 THR A N 1
ATOM 757 C CA . THR A 1 93 ? -6.510 4.222 16.470 1.00 93.75 93 THR A CA 1
ATOM 758 C C . THR A 1 93 ? -7.302 4.716 17.675 1.00 93.75 93 THR A C 1
ATOM 760 O O . THR A 1 93 ? -6.745 4.885 18.755 1.00 93.75 93 THR A O 1
ATOM 763 N N . LYS A 1 94 ? -8.624 4.875 17.528 1.00 90.94 94 LYS A N 1
ATOM 764 C CA . LYS A 1 94 ? -9.524 5.283 18.616 1.00 90.94 94 LYS A CA 1
ATOM 765 C C . LYS A 1 94 ? -9.518 4.299 19.786 1.00 90.94 94 LYS A C 1
ATOM 767 O O . LYS A 1 94 ? -9.812 4.696 20.909 1.00 90.94 94 LYS A O 1
ATOM 772 N N . ASN A 1 95 ? -9.205 3.033 19.513 1.00 89.00 95 ASN A N 1
ATOM 773 C CA . ASN A 1 95 ? -9.280 1.944 20.482 1.00 89.00 95 ASN A CA 1
ATOM 774 C C . ASN A 1 95 ? -7.900 1.391 20.876 1.00 89.00 95 ASN A C 1
ATOM 776 O O . ASN A 1 95 ? -7.804 0.702 21.888 1.00 89.00 95 ASN A O 1
ATOM 780 N N . ASP A 1 96 ? -6.844 1.673 20.103 1.00 89.94 96 ASP A N 1
ATOM 781 C CA . ASP A 1 96 ? -5.502 1.118 20.312 1.00 89.94 96 ASP A CA 1
ATOM 782 C C . ASP A 1 96 ? -4.402 2.150 19.992 1.00 89.94 96 ASP A C 1
ATOM 784 O O . ASP A 1 96 ? -4.180 2.532 18.838 1.00 89.94 96 ASP A O 1
ATOM 788 N N . GLN A 1 97 ? -3.670 2.566 21.032 1.00 88.50 97 GLN A N 1
ATOM 789 C CA . GLN A 1 97 ? -2.547 3.508 20.925 1.00 88.50 97 GLN A CA 1
ATOM 790 C C . GLN A 1 97 ? -1.357 2.937 20.135 1.00 88.50 97 GLN A C 1
ATOM 792 O O . GLN A 1 97 ? -0.557 3.697 19.587 1.00 88.50 97 GLN A O 1
ATOM 797 N N . GLY A 1 98 ? -1.227 1.610 20.042 1.00 90.06 98 GLY A N 1
ATOM 798 C CA . GLY A 1 98 ? -0.193 0.957 19.244 1.00 90.06 98 GLY A CA 1
ATOM 799 C C . GLY A 1 98 ? -0.350 1.243 17.751 1.00 90.06 98 GLY A C 1
ATOM 800 O O . GLY A 1 98 ? 0.641 1.516 17.070 1.00 90.06 98 GLY A O 1
ATOM 801 N N . TYR A 1 99 ? -1.589 1.260 17.247 1.00 93.19 99 TYR A N 1
ATOM 802 C CA . TYR A 1 99 ? -1.859 1.641 15.858 1.00 93.19 99 TYR A CA 1
ATOM 803 C C . TYR A 1 99 ? -1.615 3.123 15.612 1.00 93.19 99 TYR A C 1
ATOM 805 O O . TYR A 1 99 ? -1.062 3.467 14.570 1.00 93.19 99 TYR A O 1
ATOM 813 N N . GLN A 1 100 ? -1.953 3.981 16.578 1.00 94.56 100 GLN A N 1
ATOM 814 C CA . GLN A 1 100 ? -1.710 5.417 16.469 1.00 94.56 100 GLN A CA 1
ATOM 815 C C . GLN A 1 100 ? -0.226 5.709 16.206 1.00 94.56 100 GLN A C 1
ATOM 817 O O . GLN A 1 100 ? 0.112 6.338 15.210 1.00 94.56 100 GLN A O 1
ATOM 822 N N . ALA A 1 101 ? 0.677 5.142 17.011 1.00 94.12 101 ALA A N 1
ATOM 823 C CA . ALA A 1 101 ? 2.112 5.374 16.851 1.00 94.12 101 ALA A CA 1
ATOM 824 C C . ALA A 1 101 ? 2.689 4.854 15.518 1.00 94.12 101 ALA A C 1
ATOM 826 O O . ALA A 1 101 ? 3.724 5.342 15.058 1.00 94.12 101 ALA A O 1
ATOM 827 N N . GLU A 1 102 ? 2.106 3.815 14.912 1.00 95.31 102 GLU A N 1
ATOM 828 C CA . GLU A 1 102 ? 2.524 3.346 13.583 1.00 95.31 102 GLU A CA 1
ATOM 829 C C . GLU A 1 102 ? 1.979 4.247 12.471 1.00 95.31 102 GLU A C 1
ATOM 831 O O . GLU A 1 102 ? 2.739 4.601 11.569 1.00 95.31 102 GLU A O 1
ATOM 836 N N . ILE A 1 103 ? 0.712 4.658 12.560 1.00 96.44 103 ILE A N 1
ATOM 837 C CA . ILE A 1 103 ? 0.085 5.565 11.593 1.00 96.44 103 ILE A CA 1
ATOM 838 C C . ILE A 1 103 ? 0.773 6.928 11.607 1.00 96.44 103 ILE A C 1
ATOM 840 O O . ILE A 1 103 ? 1.152 7.397 10.540 1.00 96.44 103 ILE A O 1
ATOM 844 N N . ASP A 1 104 ? 1.058 7.501 12.777 1.00 96.62 104 ASP A N 1
ATOM 845 C CA . ASP A 1 104 ? 1.776 8.777 12.895 1.00 96.62 104 ASP A CA 1
ATOM 846 C C . ASP A 1 104 ? 3.150 8.713 12.205 1.00 96.62 104 ASP A C 1
ATOM 848 O O . ASP A 1 104 ? 3.551 9.623 11.480 1.00 96.62 104 ASP A O 1
ATOM 852 N N . ARG A 1 105 ? 3.868 7.589 12.356 1.00 96.75 105 ARG A N 1
ATOM 853 C CA . ARG A 1 105 ? 5.158 7.362 11.678 1.00 96.75 105 ARG A CA 1
ATOM 854 C C . ARG A 1 105 ? 5.023 7.239 10.160 1.00 96.75 105 ARG A C 1
ATOM 856 O O . ARG A 1 105 ? 5.976 7.555 9.447 1.00 96.75 105 ARG A O 1
ATOM 863 N N . LEU A 1 106 ? 3.904 6.721 9.659 1.00 97.00 106 LEU A N 1
ATOM 864 C CA . LEU A 1 106 ? 3.642 6.608 8.223 1.00 97.00 106 LEU A CA 1
ATOM 865 C C . LEU A 1 106 ? 3.154 7.933 7.631 1.00 97.00 106 LEU A C 1
ATOM 867 O O . LEU A 1 106 ? 3.611 8.289 6.550 1.00 97.00 106 LEU A O 1
ATOM 871 N N . LEU A 1 107 ? 2.313 8.683 8.345 1.00 96.94 107 LEU A N 1
ATOM 872 C CA . LEU A 1 107 ? 1.872 10.022 7.950 1.00 96.94 107 LEU A CA 1
ATOM 873 C C . LEU A 1 107 ? 3.057 10.985 7.861 1.00 96.94 107 LEU A C 1
ATOM 875 O O . LEU A 1 107 ? 3.274 11.558 6.799 1.00 96.94 107 LEU A O 1
ATOM 879 N N . ALA A 1 108 ? 3.916 11.039 8.885 1.00 96.56 108 ALA A N 1
ATOM 880 C CA . ALA A 1 108 ? 5.135 11.854 8.850 1.00 96.56 108 ALA A CA 1
ATOM 881 C C . ALA A 1 108 ? 6.075 11.474 7.684 1.00 96.56 108 ALA A C 1
ATOM 883 O O . ALA A 1 108 ? 6.753 12.320 7.102 1.00 96.56 108 ALA A O 1
ATOM 884 N N . MET A 1 109 ? 6.121 10.188 7.307 1.00 95.50 109 MET A N 1
ATOM 885 C CA . MET A 1 109 ? 6.850 9.749 6.112 1.00 95.50 109 MET A CA 1
ATOM 886 C C . MET A 1 109 ? 6.181 10.252 4.830 1.00 95.50 109 MET A C 1
ATOM 888 O O . MET A 1 109 ? 6.885 10.687 3.922 1.00 95.50 109 MET A O 1
ATOM 892 N N . GLY A 1 110 ? 4.854 10.186 4.748 1.00 95.50 110 GLY A N 1
ATOM 893 C CA . GLY A 1 110 ? 4.088 10.684 3.611 1.00 95.50 110 GLY A CA 1
ATOM 894 C C . GLY A 1 110 ? 4.287 12.183 3.405 1.00 95.50 110 GLY A C 1
ATOM 895 O O . GLY A 1 110 ? 4.603 12.597 2.295 1.00 95.50 110 GLY A O 1
ATOM 896 N N . GLU A 1 111 ? 4.185 12.978 4.471 1.00 95.25 111 GLU A N 1
ATOM 897 C CA . GLU A 1 111 ? 4.409 14.432 4.448 1.00 95.25 111 GLU A CA 1
ATOM 898 C C . GLU A 1 111 ? 5.803 14.779 3.901 1.00 95.25 111 GLU A C 1
ATOM 900 O O . GLU A 1 111 ? 5.959 15.695 3.095 1.00 95.25 111 GLU A O 1
ATOM 905 N N . SER A 1 112 ? 6.822 13.976 4.234 1.00 95.75 112 SER A N 1
ATOM 906 C CA . SER A 1 112 ? 8.178 14.167 3.700 1.00 95.75 112 SER A CA 1
ATOM 907 C C . SER A 1 112 ? 8.269 13.991 2.177 1.00 95.75 112 SER A C 1
ATOM 909 O O . SER A 1 112 ? 9.189 14.521 1.549 1.00 95.75 112 SER A O 1
ATOM 911 N N . PHE A 1 113 ? 7.324 13.272 1.559 1.00 93.94 113 PHE A N 1
ATOM 912 C CA . PHE A 1 113 ? 7.275 13.126 0.105 1.00 93.94 113 PHE A CA 1
ATOM 913 C C . PHE A 1 113 ? 6.813 14.407 -0.584 1.00 93.94 113 PHE A C 1
ATOM 915 O O . PHE A 1 113 ? 7.208 14.629 -1.726 1.00 93.94 113 PHE A O 1
ATOM 922 N N . GLU A 1 114 ? 6.014 15.249 0.073 1.00 86.75 114 GLU A N 1
ATOM 923 C CA . GLU A 1 114 ? 5.602 16.532 -0.503 1.00 86.75 114 GLU A CA 1
ATOM 924 C C . GLU A 1 114 ? 6.771 17.519 -0.545 1.00 86.75 114 GLU A C 1
ATOM 926 O O . GLU A 1 114 ? 6.946 18.232 -1.532 1.00 86.75 114 GLU A O 1
ATOM 931 N N . GLU A 1 115 ? 7.607 17.514 0.496 1.00 90.62 115 GLU A N 1
ATOM 932 C CA . GLU A 1 115 ? 8.744 18.428 0.612 1.00 90.62 115 GLU A CA 1
ATOM 933 C C . GLU A 1 115 ? 9.946 17.981 -0.235 1.00 90.62 115 GLU A C 1
ATOM 935 O O . GLU A 1 115 ? 10.520 18.774 -0.983 1.00 90.62 115 GLU A O 1
ATOM 940 N N . TYR A 1 116 ? 10.328 16.703 -0.145 1.00 92.69 116 TYR A N 1
ATOM 941 C CA . TYR A 1 116 ? 11.566 16.190 -0.748 1.00 92.69 116 TYR A CA 1
ATOM 942 C C . TYR A 1 116 ? 11.337 15.254 -1.936 1.00 92.69 116 TYR A C 1
ATOM 944 O O . TYR A 1 116 ? 12.291 14.855 -2.613 1.00 92.69 116 TYR A O 1
ATOM 952 N N . GLY A 1 117 ? 10.088 14.872 -2.198 1.00 91.19 117 GLY A N 1
ATOM 953 C CA . GLY A 1 117 ? 9.779 13.771 -3.096 1.00 91.19 117 GLY A CA 1
ATOM 954 C C . GLY A 1 117 ? 10.126 12.407 -2.496 1.00 91.19 117 GLY A C 1
ATOM 955 O O . GLY A 1 117 ? 10.808 12.253 -1.479 1.00 91.19 117 GLY A O 1
ATOM 956 N N . GLN A 1 118 ? 9.681 11.356 -3.176 1.00 92.88 118 GLN A N 1
ATOM 957 C CA . GLN A 1 118 ? 10.073 9.998 -2.835 1.00 92.88 118 GLN A CA 1
ATOM 958 C C . GLN A 1 118 ? 11.497 9.701 -3.344 1.00 92.88 118 GLN A C 1
ATOM 960 O O . GLN A 1 118 ? 11.709 9.459 -4.529 1.00 92.88 118 GLN A O 1
ATOM 965 N N . ILE A 1 119 ? 12.475 9.645 -2.433 1.00 90.81 119 ILE A N 1
ATOM 966 C CA . ILE A 1 119 ? 13.898 9.416 -2.771 1.00 90.81 119 ILE A CA 1
ATOM 967 C C . ILE A 1 119 ? 14.160 7.995 -3.303 1.00 90.81 119 ILE A C 1
ATOM 969 O O . ILE A 1 119 ? 15.029 7.781 -4.149 1.00 90.81 119 ILE A O 1
ATOM 973 N N . LYS A 1 120 ? 13.447 6.992 -2.773 1.00 94.25 120 LYS A N 1
ATOM 974 C CA . LYS A 1 120 ? 13.618 5.578 -3.142 1.00 94.25 120 LYS A CA 1
ATOM 975 C C . LYS A 1 120 ? 12.314 5.008 -3.691 1.00 94.25 120 LYS A C 1
ATOM 977 O O . LYS A 1 120 ? 11.313 5.086 -2.975 1.00 94.25 120 LYS A O 1
ATOM 982 N N . PRO A 1 121 ? 12.311 4.405 -4.894 1.00 94.94 121 PRO A N 1
ATOM 983 C CA . PRO A 1 121 ? 11.099 3.850 -5.481 1.00 94.94 121 PRO A CA 1
ATOM 984 C C . PRO A 1 121 ? 10.563 2.673 -4.656 1.00 94.94 121 PRO A C 1
ATOM 986 O O . PRO A 1 121 ? 11.251 2.111 -3.797 1.00 94.94 121 PRO A O 1
ATOM 989 N N . ILE A 1 122 ? 9.303 2.336 -4.904 1.00 96.12 122 ILE A N 1
ATOM 990 C CA . ILE A 1 122 ? 8.722 1.051 -4.511 1.00 96.12 122 ILE A CA 1
ATOM 991 C C . ILE A 1 122 ? 9.124 0.057 -5.605 1.00 96.12 122 ILE A C 1
ATOM 993 O O . ILE A 1 122 ? 9.040 0.400 -6.783 1.00 96.12 122 ILE A O 1
ATOM 997 N N . THR A 1 123 ? 9.602 -1.128 -5.229 1.00 95.88 123 THR A N 1
ATOM 998 C CA . THR A 1 123 ? 9.997 -2.169 -6.191 1.00 95.88 123 THR A CA 1
ATOM 999 C C . THR A 1 123 ? 8.981 -3.295 -6.194 1.00 95.88 123 THR A C 1
ATOM 1001 O O . THR A 1 123 ? 8.281 -3.525 -5.202 1.00 95.88 123 THR A O 1
ATOM 1004 N N . GLY A 1 124 ? 8.896 -3.986 -7.319 1.00 95.44 124 GLY A N 1
ATOM 1005 C CA . GLY A 1 124 ? 7.857 -4.963 -7.555 1.00 95.44 124 GLY A CA 1
ATOM 1006 C C . GLY A 1 124 ? 7.789 -5.382 -9.010 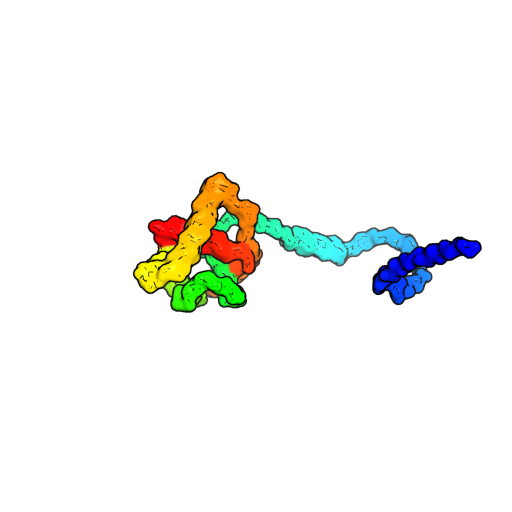1.00 95.44 124 GLY A C 1
ATOM 1007 O O . GLY A 1 124 ? 8.604 -4.965 -9.838 1.00 95.44 124 GLY A O 1
ATOM 1008 N N . SER A 1 125 ? 6.773 -6.175 -9.311 1.00 95.00 125 SER A N 1
ATOM 1009 C CA . SER A 1 125 ? 6.539 -6.732 -10.636 1.00 95.00 125 SER A CA 1
ATOM 1010 C C . SER A 1 125 ? 5.068 -6.618 -11.023 1.00 95.00 125 SER A C 1
ATOM 1012 O O . SER A 1 125 ? 4.168 -6.655 -10.184 1.00 95.00 125 SER A O 1
ATOM 1014 N N . TRP A 1 126 ? 4.805 -6.455 -12.317 1.00 95.00 126 TRP A N 1
ATOM 1015 C CA . TRP A 1 126 ? 3.443 -6.511 -12.839 1.00 95.00 126 TRP A CA 1
ATOM 1016 C C . TRP A 1 126 ? 2.960 -7.959 -12.860 1.00 95.00 126 TRP A C 1
ATOM 1018 O O . TRP A 1 126 ? 3.596 -8.818 -13.470 1.00 95.00 126 TRP A O 1
ATOM 1028 N N . VAL A 1 127 ? 1.820 -8.218 -12.225 1.00 94.62 127 VAL A N 1
ATOM 1029 C CA . VAL A 1 127 ? 1.183 -9.537 -12.182 1.00 94.62 127 VAL A CA 1
ATOM 1030 C C . VAL A 1 127 ? -0.237 -9.465 -12.749 1.00 94.62 127 VAL A C 1
ATOM 1032 O O . VAL A 1 127 ? -0.909 -8.438 -12.598 1.00 94.62 127 VAL A O 1
ATOM 1035 N N . PRO A 1 128 ? -0.718 -10.530 -13.413 1.00 93.56 128 PRO A N 1
ATOM 1036 C CA . PRO A 1 128 ? -2.102 -10.594 -13.861 1.00 93.56 128 PRO A CA 1
ATOM 1037 C C . PRO A 1 128 ? -3.035 -10.691 -12.648 1.00 93.56 128 PRO A C 1
ATOM 1039 O O . PRO A 1 128 ? -2.871 -11.554 -11.784 1.00 93.56 128 PRO A O 1
ATOM 1042 N N . ALA A 1 129 ? -4.026 -9.808 -12.589 1.00 86.81 129 ALA A N 1
ATOM 1043 C CA . ALA A 1 129 ? -5.124 -9.887 -11.639 1.00 86.81 129 ALA A CA 1
ATOM 1044 C C . ALA A 1 129 ? -6.216 -10.844 -12.149 1.00 86.81 129 ALA A C 1
ATOM 1046 O O . ALA A 1 129 ? -6.307 -11.153 -13.340 1.00 86.81 129 ALA A O 1
ATOM 1047 N N . SER A 1 130 ? -7.074 -11.310 -11.240 1.00 81.12 130 SER A N 1
ATOM 1048 C CA . SER A 1 130 ? -8.169 -12.244 -11.545 1.00 81.12 130 SER A CA 1
ATOM 1049 C C . SER A 1 130 ? -9.224 -11.680 -12.504 1.00 81.12 130 SER A C 1
ATOM 1051 O O . SER A 1 130 ? -9.958 -12.443 -13.124 1.00 81.12 130 SER A O 1
ATOM 1053 N N . ASP A 1 131 ? -9.291 -10.358 -12.645 1.00 83.12 131 ASP A N 1
ATOM 1054 C CA . ASP A 1 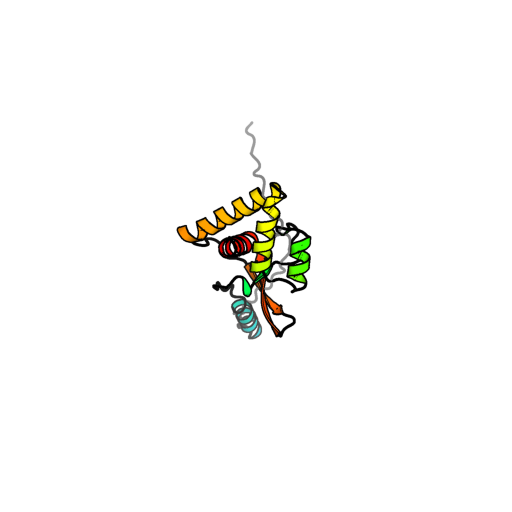131 ? -10.214 -9.632 -13.519 1.00 83.12 131 ASP A CA 1
ATOM 1055 C C . ASP A 1 131 ? -9.620 -9.300 -14.904 1.00 83.12 131 ASP A C 1
ATOM 1057 O O . ASP A 1 131 ? -10.235 -8.579 -15.689 1.00 83.12 131 ASP A O 1
ATOM 1061 N N . GLY A 1 132 ? -8.424 -9.814 -15.214 1.00 85.19 132 GLY A N 1
ATOM 1062 C CA . GLY A 1 132 ? -7.728 -9.574 -16.480 1.00 85.19 132 GLY A CA 1
ATOM 1063 C C . GLY A 1 132 ? -6.967 -8.246 -16.548 1.00 85.19 132 GLY A C 1
ATOM 1064 O O . GLY A 1 132 ? -6.301 -7.978 -17.551 1.00 85.19 132 GLY A O 1
ATOM 1065 N N . ARG A 1 133 ? -7.015 -7.415 -15.498 1.00 89.69 133 ARG A N 1
ATOM 1066 C CA . ARG A 1 133 ? -6.126 -6.253 -15.371 1.00 89.69 133 ARG A CA 1
ATOM 1067 C C . ARG A 1 133 ? -4.731 -6.702 -14.939 1.00 89.69 133 ARG A C 1
ATOM 1069 O O . ARG A 1 133 ? -4.525 -7.829 -14.502 1.00 89.69 133 ARG A O 1
ATOM 1076 N N . HIS A 1 134 ? -3.763 -5.803 -15.058 1.00 92.69 134 HIS A N 1
ATOM 1077 C CA . HIS A 1 134 ? -2.442 -5.987 -14.463 1.00 92.69 134 HIS A CA 1
ATOM 1078 C C . HIS A 1 134 ? -2.344 -5.093 -13.233 1.00 92.69 134 HIS A C 1
ATOM 1080 O O . HIS A 1 134 ? -2.773 -3.938 -13.271 1.00 92.69 134 HIS A O 1
ATOM 1086 N N . VAL A 1 135 ? -1.794 -5.634 -12.151 1.00 95.12 135 VAL A N 1
ATOM 1087 C CA . VAL A 1 135 ? -1.532 -4.902 -10.908 1.00 95.12 135 VAL A CA 1
ATOM 1088 C C . VAL A 1 135 ? -0.058 -5.014 -10.560 1.00 95.12 135 VAL A C 1
ATOM 1090 O O . VAL A 1 135 ? 0.589 -6.016 -10.863 1.00 95.12 135 VAL A O 1
ATOM 1093 N N . PHE A 1 136 ? 0.488 -3.975 -9.948 1.00 96.75 136 PHE A N 1
ATOM 1094 C CA . PHE A 1 136 ? 1.878 -3.947 -9.529 1.00 96.75 136 PHE A CA 1
ATOM 1095 C C . PHE A 1 136 ? 2.006 -4.570 -8.135 1.00 96.75 136 PHE A C 1
ATOM 1097 O O . PHE A 1 136 ? 1.586 -3.980 -7.137 1.00 96.75 136 PHE A O 1
ATOM 1104 N N . LEU A 1 137 ? 2.559 -5.779 -8.064 1.00 96.25 137 LEU A N 1
ATOM 1105 C CA . LEU A 1 137 ? 2.815 -6.489 -6.817 1.00 96.25 137 LEU A CA 1
ATOM 1106 C C . LEU A 1 137 ? 4.044 -5.893 -6.132 1.00 96.25 137 LEU A C 1
ATOM 1108 O O . LEU A 1 137 ? 5.148 -5.948 -6.667 1.00 96.25 137 LEU A O 1
ATOM 1112 N N . ILE A 1 138 ? 3.853 -5.337 -4.940 1.00 96.62 138 ILE A N 1
ATOM 1113 C CA . ILE A 1 138 ? 4.914 -4.695 -4.167 1.00 96.62 138 ILE A CA 1
ATOM 1114 C C . ILE A 1 138 ? 5.778 -5.754 -3.484 1.00 96.62 138 ILE A C 1
ATOM 1116 O O . ILE A 1 138 ? 5.328 -6.460 -2.580 1.00 96.62 138 ILE A O 1
ATOM 1120 N N . GLU A 1 139 ? 7.056 -5.773 -3.844 1.00 94.94 139 GLU A N 1
ATOM 1121 C CA . GLU A 1 139 ? 8.083 -6.596 -3.205 1.00 94.94 139 GLU A CA 1
ATOM 1122 C C . GLU A 1 139 ? 8.764 -5.823 -2.074 1.00 94.94 139 GLU A C 1
ATOM 1124 O O . GLU A 1 139 ? 8.905 -6.318 -0.954 1.00 94.94 139 GLU A O 1
ATOM 1129 N N . THR A 1 140 ? 9.152 -4.568 -2.332 1.00 94.50 140 THR A N 1
ATOM 1130 C CA . THR A 1 140 ? 9.768 -3.705 -1.318 1.00 94.50 140 THR A CA 1
ATOM 1131 C C . THR A 1 140 ? 9.214 -2.288 -1.359 1.00 94.50 140 THR A C 1
ATOM 1133 O O . THR A 1 140 ? 8.871 -1.757 -2.412 1.00 94.50 140 THR A O 1
ATOM 1136 N N . GLY A 1 141 ? 9.154 -1.641 -0.192 1.00 95.50 141 GLY A N 1
ATOM 1137 C CA . GLY A 1 141 ? 8.636 -0.276 -0.067 1.00 95.50 141 GLY A CA 1
ATOM 1138 C C . GLY A 1 141 ? 7.178 -0.181 0.384 1.00 95.50 141 GLY A C 1
ATOM 1139 O O . GLY A 1 141 ? 6.591 0.888 0.250 1.00 95.50 141 GLY A O 1
ATOM 1140 N N . GLU A 1 142 ? 6.618 -1.238 0.982 1.00 96.25 142 GLU A N 1
ATOM 1141 C CA . GLU A 1 142 ? 5.232 -1.272 1.483 1.00 96.25 142 GLU A CA 1
ATOM 1142 C C . GLU A 1 142 ? 4.886 -0.079 2.399 1.00 96.25 142 GLU A C 1
ATOM 1144 O O . GLU A 1 142 ? 3.809 0.498 2.297 1.00 96.25 142 GLU A O 1
ATOM 1149 N N . ARG A 1 143 ? 5.823 0.381 3.242 1.00 97.06 143 ARG A N 1
ATOM 1150 C CA . ARG A 1 143 ? 5.615 1.580 4.081 1.00 97.06 143 ARG A CA 1
ATOM 1151 C C . ARG A 1 143 ? 5.357 2.847 3.264 1.00 97.06 143 ARG A C 1
ATOM 1153 O O . ARG A 1 143 ? 4.552 3.666 3.680 1.00 97.06 143 ARG A O 1
ATOM 1160 N N . ARG A 1 144 ? 6.033 3.019 2.122 1.00 97.19 144 ARG A N 1
ATOM 1161 C CA . ARG A 1 144 ? 5.842 4.196 1.256 1.00 97.19 144 ARG A CA 1
ATOM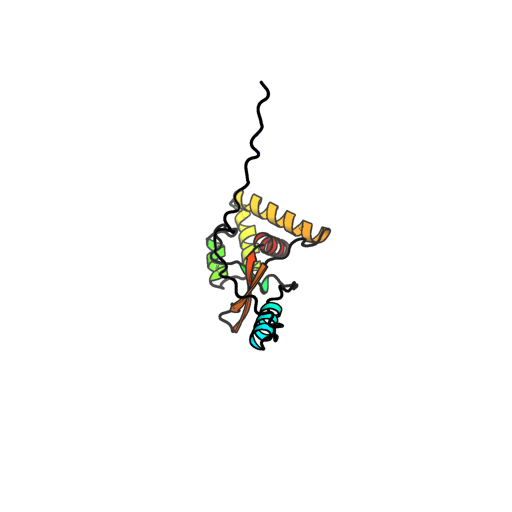 1162 C C . ARG A 1 144 ? 4.476 4.147 0.585 1.00 97.19 144 ARG A C 1
ATOM 1164 O O . ARG A 1 144 ? 3.802 5.163 0.517 1.00 97.19 144 ARG A O 1
ATOM 1171 N N . PHE A 1 145 ? 4.060 2.953 0.165 1.00 97.44 145 PHE A N 1
ATOM 1172 C CA . PHE A 1 145 ? 2.713 2.717 -0.344 1.00 97.44 145 PHE A CA 1
ATOM 1173 C C . PHE A 1 145 ? 1.647 3.098 0.694 1.00 97.44 145 PHE A C 1
ATOM 1175 O O . PHE A 1 145 ? 0.766 3.904 0.400 1.00 97.44 145 PHE A O 1
ATOM 1182 N N . TRP A 1 146 ? 1.765 2.590 1.926 1.00 97.69 146 TRP A N 1
ATOM 1183 C CA . TRP A 1 146 ? 0.801 2.897 2.983 1.00 97.69 146 TRP A CA 1
ATOM 1184 C C . TRP A 1 146 ? 0.830 4.353 3.428 1.00 97.69 146 TRP A C 1
ATOM 1186 O O . TRP A 1 146 ? -0.231 4.902 3.687 1.00 97.69 146 TRP A O 1
ATOM 1196 N N . ALA A 1 147 ? 1.999 4.996 3.470 1.00 97.31 147 ALA A N 1
ATOM 1197 C CA . ALA A 1 147 ? 2.105 6.422 3.771 1.00 97.31 147 ALA A CA 1
ATOM 1198 C C . ALA A 1 147 ? 1.252 7.269 2.811 1.00 97.31 147 ALA A C 1
ATOM 1200 O O . ALA A 1 147 ? 0.485 8.117 3.255 1.00 97.31 147 ALA A O 1
ATOM 1201 N N . VAL A 1 148 ? 1.311 6.979 1.505 1.00 96.75 148 VAL A N 1
ATOM 1202 C CA . VAL A 1 148 ? 0.482 7.669 0.503 1.00 96.75 148 VAL A CA 1
ATOM 1203 C C . VAL A 1 148 ? -1.001 7.323 0.665 1.00 96.75 148 VAL A C 1
ATOM 1205 O O . VAL A 1 148 ? -1.841 8.214 0.596 1.00 96.75 148 VAL A O 1
ATOM 1208 N N . CYS A 1 149 ? -1.348 6.055 0.909 1.00 97.56 149 CYS A N 1
ATOM 1209 C CA . CYS A 1 149 ? -2.749 5.665 1.122 1.00 97.56 149 CYS A CA 1
ATOM 1210 C C . CYS A 1 149 ? -3.358 6.349 2.355 1.00 97.56 149 CYS A C 1
ATOM 1212 O O . CYS A 1 149 ? -4.506 6.782 2.306 1.00 97.56 149 CYS A O 1
ATOM 1214 N N . LEU A 1 150 ? -2.587 6.455 3.441 1.00 97.19 150 LEU A N 1
ATOM 1215 C CA . LEU A 1 150 ? -3.006 7.092 4.688 1.00 97.19 150 LEU A CA 1
ATOM 1216 C C . LEU A 1 150 ? -3.197 8.598 4.517 1.00 97.19 150 LEU A C 1
ATOM 1218 O O . LEU A 1 150 ? -4.200 9.105 4.996 1.00 97.19 150 LEU A O 1
ATOM 1222 N N . LEU A 1 151 ? -2.314 9.294 3.792 1.00 95.38 151 LEU A N 1
ATOM 1223 C CA . LEU A 1 151 ? -2.500 10.721 3.497 1.00 95.38 151 LEU A CA 1
ATOM 1224 C C . LEU A 1 151 ? -3.784 11.012 2.715 1.00 95.38 151 LEU A C 1
ATOM 1226 O O . LEU A 1 151 ? -4.406 12.042 2.924 1.00 95.38 151 LEU A O 1
ATOM 1230 N N . VAL A 1 152 ? -4.181 10.113 1.811 1.00 95.06 152 VAL A N 1
ATOM 1231 C CA . VAL A 1 152 ? -5.432 10.264 1.049 1.00 95.06 152 VAL A CA 1
ATOM 1232 C C . VAL A 1 152 ? -6.666 9.992 1.919 1.00 95.06 152 VAL A C 1
ATOM 1234 O O . VAL A 1 152 ? -7.745 10.499 1.622 1.00 95.06 152 VAL A O 1
ATOM 1237 N N . ALA A 1 153 ? -6.525 9.172 2.963 1.00 92.69 153 ALA A N 1
ATOM 1238 C CA . ALA A 1 153 ? -7.620 8.752 3.835 1.00 92.69 153 ALA A CA 1
ATOM 1239 C C . ALA A 1 153 ? -7.767 9.586 5.125 1.00 92.69 153 ALA A C 1
ATOM 1241 O O . ALA A 1 153 ? -8.786 9.441 5.804 1.00 92.69 153 ALA A O 1
ATOM 1242 N N . ALA A 1 154 ? -6.755 10.384 5.480 1.00 84.44 154 ALA A N 1
ATOM 1243 C CA . ALA A 1 154 ? -6.729 11.271 6.646 1.00 84.44 154 ALA A CA 1
ATOM 1244 C C . ALA A 1 154 ? -7.517 12.565 6.399 1.00 84.44 154 ALA A C 1
ATOM 1246 O O . ALA A 1 154 ? -8.212 12.998 7.349 1.00 84.44 154 ALA A O 1
#

Mean predicted aligned error: 13.46 Å

Secondary structure (DSSP, 8-state):
------------TT--S--------------HHHHHHHHHHHH---------GGGEEE-TT-SS--S-HHHHHHHHTTSS-HHHHHHHHHHHTTT-HHHHHHHHHHHHHHHHHHHH--SS--EEEEEE-TTS-EEEEEEE-HHHHHHHHHHHH-